Protein AF-A0A2V8XSX2-F1 (afdb_monomer_lite)

Foldseek 3Di:
DDDAWDLKWWFDDDPDPDDDDPDPPLGQTEDEPLNLVNQLVLLQDCVNAPVVRRDDSVRSVVVVVVVCVPPSYYYDYQDPPLVVQLCVLPVDPDDDVVRNSLSSQQSRCVRVVTAMETCDPVSVVRHPRYHHDDD

pLDDT: mean 77.35, std 18.78, range [30.8, 95.38]

Secondary structure (DSSP, 8-state):
-------EEEE---------------PPEEE-HHHHHHHHHHHT-TTTS-TTTPPPHHHHHHHHHHHHTSTTEEE-PPPTTHHHHHHHHT--SS--TTHHHHHHHHHHHHHHT-EEEES-GGGGGT-SSEEEPP-

Sequence (135 aa):
MFGWRSLTSATYTTPQLGRGSSTLKIAPARVSADTQIGLLRLLTTDAVMREDEVLSQVGAWRVYDRWLEDDRVFFLEEPPNLEPRFRTFSHQQRAAPKDWSDSYLCAFAETVGLQLVTFDRALSTKSRDLLILAP

Structure (mmCIF, N/CA/C/O backbone):
data_AF-A0A2V8XSX2-F1
#
_entry.id   AF-A0A2V8XSX2-F1
#
loop_
_atom_site.group_PDB
_atom_site.id
_atom_site.type_symbol
_atom_site.label_atom_id
_atom_site.label_alt_id
_atom_site.label_comp_id
_atom_site.label_asym_id
_atom_site.label_entity_id
_atom_site.label_seq_id
_atom_site.pdbx_PDB_ins_code
_atom_site.Cartn_x
_atom_site.Cartn_y
_atom_site.Cartn_z
_atom_site.occupancy
_atom_site.B_iso_or_equiv
_atom_site.auth_seq_id
_atom_site.auth_comp_id
_atom_site.auth_asym_id
_atom_site.auth_atom_id
_atom_site.pdbx_PDB_model_num
ATOM 1 N N . MET A 1 1 ? 20.240 -3.237 2.997 1.00 30.80 1 MET A N 1
ATOM 2 C CA . MET A 1 1 ? 19.394 -4.446 2.874 1.00 30.80 1 MET A CA 1
ATOM 3 C C . MET A 1 1 ? 17.942 -4.011 2.989 1.00 30.80 1 MET A C 1
ATOM 5 O O . MET A 1 1 ? 17.437 -3.755 4.077 1.00 30.80 1 MET A O 1
ATOM 9 N N . PHE A 1 2 ? 17.365 -3.745 1.827 1.00 34.28 2 PHE A N 1
ATOM 10 C CA . PHE A 1 2 ? 16.110 -3.042 1.605 1.00 34.28 2 PHE A CA 1
ATOM 11 C C . PHE A 1 2 ? 14.930 -3.979 1.920 1.00 34.28 2 PHE A C 1
ATOM 13 O O . PHE A 1 2 ? 14.922 -5.114 1.469 1.00 34.28 2 PHE A O 1
ATOM 20 N N . GLY A 1 3 ? 13.972 -3.545 2.748 1.00 37.44 3 GLY A N 1
ATOM 21 C CA . GLY A 1 3 ? 12.809 -4.361 3.124 1.00 37.44 3 GLY A CA 1
ATOM 22 C C . GLY A 1 3 ? 11.921 -4.611 1.908 1.00 37.44 3 GLY A C 1
ATOM 23 O O . GLY A 1 3 ? 11.461 -3.653 1.291 1.00 37.44 3 GLY A O 1
ATOM 24 N N . TRP A 1 4 ? 11.753 -5.870 1.526 1.00 45.16 4 TRP A N 1
ATOM 25 C CA . TRP A 1 4 ? 10.961 -6.339 0.388 1.00 45.16 4 TRP A CA 1
ATOM 26 C C . TRP A 1 4 ? 9.830 -7.185 0.965 1.00 45.16 4 TRP A C 1
ATOM 28 O O . TRP A 1 4 ? 10.174 -8.165 1.625 1.00 45.16 4 TRP A O 1
ATOM 38 N N . ARG A 1 5 ? 8.544 -6.812 0.793 1.00 43.78 5 ARG A N 1
ATOM 39 C CA . ARG A 1 5 ? 7.406 -7.731 1.054 1.00 43.78 5 ARG A CA 1
ATOM 40 C C . ARG A 1 5 ? 5.969 -7.279 0.754 1.00 43.78 5 ARG A C 1
ATOM 42 O O . ARG A 1 5 ? 5.117 -8.155 0.700 1.00 43.78 5 ARG A O 1
ATOM 49 N N . SER A 1 6 ? 5.663 -6.010 0.505 1.00 41.62 6 SER A N 1
ATOM 50 C CA . SER A 1 6 ? 4.249 -5.587 0.529 1.00 41.62 6 SER A CA 1
ATOM 51 C C . SER A 1 6 ? 3.698 -5.236 -0.856 1.00 41.62 6 SER A C 1
ATOM 53 O O . SER A 1 6 ? 3.672 -4.074 -1.245 1.00 41.62 6 SER A O 1
ATOM 55 N N . LEU A 1 7 ? 3.230 -6.246 -1.603 1.00 43.94 7 LEU A N 1
ATOM 56 C CA . LEU A 1 7 ? 2.094 -6.044 -2.511 1.00 43.94 7 LEU A CA 1
ATOM 57 C C . LEU A 1 7 ? 0.843 -6.278 -1.687 1.00 43.94 7 LEU A C 1
ATOM 59 O O . LEU A 1 7 ? 0.472 -7.416 -1.396 1.00 43.94 7 LEU A O 1
ATOM 63 N N . THR A 1 8 ? 0.254 -5.175 -1.256 1.00 47.56 8 THR A N 1
ATOM 64 C CA . THR A 1 8 ? -0.896 -5.188 -0.373 1.00 47.56 8 THR A CA 1
ATOM 65 C C . THR A 1 8 ? -2.053 -4.515 -1.091 1.00 47.56 8 THR A C 1
ATOM 67 O O . THR A 1 8 ? -1.968 -3.346 -1.458 1.00 47.56 8 THR A O 1
ATOM 70 N N . SER A 1 9 ? -3.119 -5.268 -1.331 1.00 50.12 9 SER A N 1
ATOM 71 C CA . SER A 1 9 ? -4.352 -4.792 -1.956 1.00 50.12 9 SER A CA 1
ATOM 72 C C . SER A 1 9 ? -5.473 -4.861 -0.930 1.00 50.12 9 SER A C 1
ATOM 74 O O . SER A 1 9 ? -5.507 -5.798 -0.144 1.00 50.12 9 SER A O 1
ATOM 76 N N . ALA A 1 10 ? -6.381 -3.890 -0.893 1.00 47.56 10 ALA A N 1
ATOM 77 C CA . ALA A 1 10 ? -7.521 -3.944 0.017 1.00 47.56 10 ALA A CA 1
ATOM 78 C C . ALA A 1 10 ? -8.788 -4.390 -0.736 1.00 47.56 10 ALA A C 1
ATOM 80 O O . ALA A 1 10 ? -9.094 -3.843 -1.796 1.00 47.56 10 ALA A O 1
ATOM 81 N N . THR A 1 11 ? -9.522 -5.380 -0.221 1.00 48.84 11 THR A N 1
ATOM 82 C CA . THR A 1 11 ? -10.753 -5.907 -0.845 1.00 48.84 11 THR A CA 1
ATOM 83 C C . THR A 1 11 ? -11.976 -5.691 0.043 1.00 48.84 11 THR A C 1
ATOM 85 O O . THR A 1 11 ? -11.892 -5.766 1.267 1.00 48.84 11 THR A O 1
ATOM 88 N N . TYR A 1 12 ? -13.138 -5.452 -0.571 1.00 38.81 12 TYR A N 1
ATOM 89 C CA . TYR A 1 12 ? -14.425 -5.383 0.127 1.00 38.81 12 TYR A CA 1
ATOM 90 C C . TYR A 1 12 ? -15.032 -6.784 0.294 1.00 38.81 12 TYR A C 1
ATOM 92 O O . TYR A 1 12 ? -15.343 -7.443 -0.700 1.00 38.81 12 TYR A O 1
ATOM 100 N N . THR A 1 13 ? -15.271 -7.220 1.531 1.00 41.91 13 THR A N 1
ATOM 101 C CA . THR A 1 13 ? -16.056 -8.431 1.807 1.00 41.91 13 THR A CA 1
ATOM 102 C C . THR A 1 13 ? -17.501 -8.023 2.076 1.00 41.91 13 THR A C 1
ATOM 104 O O . THR A 1 13 ? -17.812 -7.435 3.107 1.00 41.91 13 THR A O 1
ATOM 107 N N . THR A 1 14 ? -18.414 -8.322 1.148 1.00 38.09 14 THR A N 1
ATOM 108 C CA . THR A 1 14 ? -19.856 -8.165 1.399 1.00 38.09 14 THR A CA 1
ATOM 109 C C . THR A 1 14 ? -20.269 -9.078 2.563 1.00 38.09 14 THR A C 1
ATOM 111 O O . THR A 1 14 ? -19.903 -10.257 2.531 1.00 38.09 14 THR A O 1
ATOM 114 N N . PRO A 1 15 ? -21.054 -8.616 3.556 1.00 36.12 15 PRO A N 1
ATOM 115 C CA . PRO A 1 15 ? -21.584 -9.499 4.591 1.00 36.12 15 PRO A CA 1
ATOM 116 C C . PRO A 1 15 ? -22.527 -10.520 3.936 1.00 36.12 15 PRO A C 1
ATOM 118 O O . PRO A 1 15 ? -23.620 -10.175 3.489 1.00 36.12 15 PRO A O 1
ATOM 121 N N . GLN A 1 16 ? -22.096 -11.777 3.817 1.00 42.38 16 GLN A N 1
ATOM 122 C CA . GLN A 1 16 ? -22.912 -12.849 3.245 1.00 42.38 16 GLN A CA 1
ATOM 123 C C . GLN A 1 16 ? -23.943 -13.318 4.279 1.00 42.38 16 GLN A C 1
ATOM 125 O O . GLN A 1 16 ? -23.659 -14.166 5.125 1.00 42.38 16 GLN A O 1
ATOM 130 N N . LEU A 1 17 ? -25.167 -12.799 4.184 1.00 39.12 17 LEU A N 1
ATOM 131 C CA . LEU A 1 17 ? -26.345 -13.487 4.699 1.00 39.12 17 LEU A CA 1
ATOM 132 C C . LEU A 1 17 ? -26.748 -14.547 3.659 1.00 39.12 17 LEU A C 1
ATOM 134 O O . LEU A 1 17 ? -27.474 -14.248 2.717 1.00 39.12 17 LEU A O 1
ATOM 138 N N . GLY A 1 18 ? -26.247 -15.777 3.783 1.00 33.88 18 GLY A N 1
ATOM 139 C CA . GLY A 1 18 ? -26.685 -16.867 2.903 1.00 33.88 18 GLY A CA 1
ATOM 140 C C . GLY A 1 18 ? -25.669 -17.986 2.728 1.00 33.88 18 GLY A C 1
ATOM 141 O O . GLY A 1 18 ? -24.655 -17.843 2.057 1.00 33.88 18 GLY A O 1
ATOM 142 N N . ARG A 1 19 ? -25.969 -19.131 3.334 1.00 45.84 19 ARG A N 1
ATOM 143 C CA . ARG A 1 19 ? -25.214 -20.381 3.243 1.00 45.84 19 ARG A CA 1
ATOM 144 C C . ARG A 1 19 ? -25.386 -20.983 1.835 1.00 45.84 19 ARG A C 1
ATOM 146 O O . ARG A 1 19 ? -26.480 -21.435 1.519 1.00 45.84 19 ARG A O 1
ATOM 153 N N . GLY A 1 20 ? -24.324 -21.039 1.026 1.00 39.25 20 GLY A N 1
ATOM 154 C CA . GLY A 1 20 ? -24.274 -21.873 -0.187 1.00 39.25 20 GLY A CA 1
ATOM 155 C C . GLY A 1 20 ? -23.465 -21.292 -1.355 1.00 39.25 20 GLY A C 1
ATOM 156 O O . GLY A 1 20 ? -23.735 -20.190 -1.810 1.00 39.25 20 GLY A O 1
ATOM 157 N N . SER A 1 21 ? -22.543 -22.102 -1.886 1.00 36.19 21 SER A N 1
ATOM 158 C CA . SER A 1 21 ? -21.736 -21.898 -3.105 1.00 36.19 21 SER A CA 1
ATOM 159 C C . SER A 1 21 ? -20.469 -21.038 -2.965 1.00 36.19 21 SER A C 1
ATOM 161 O O . SER A 1 21 ? -20.469 -19.818 -3.111 1.00 36.19 21 SER A O 1
ATOM 163 N N . SER A 1 22 ? -19.344 -21.718 -2.736 1.00 37.66 22 SER A N 1
ATOM 164 C CA . SER A 1 22 ? -17.979 -21.187 -2.756 1.00 37.66 22 SER A CA 1
ATOM 165 C C . SER A 1 22 ? -17.509 -20.907 -4.190 1.00 37.66 22 SER A C 1
ATOM 167 O O . SER A 1 22 ? -16.670 -21.615 -4.740 1.00 37.66 22 SER A O 1
ATOM 169 N N . THR A 1 23 ? -18.055 -19.861 -4.804 1.00 37.38 23 THR A N 1
ATOM 170 C CA . THR A 1 23 ? -17.3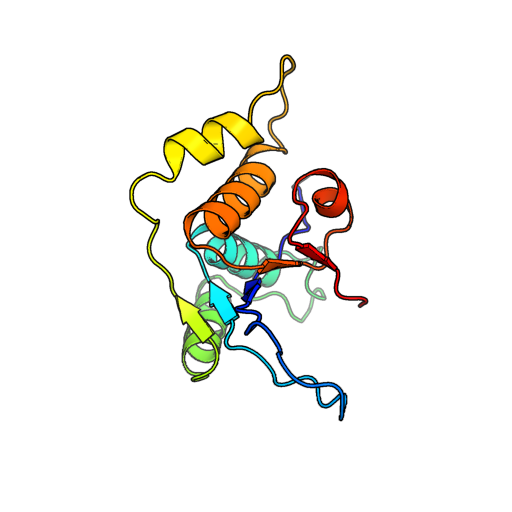88 -19.150 -5.898 1.00 37.38 23 THR A CA 1
ATOM 171 C C . THR A 1 23 ? -16.757 -17.919 -5.267 1.00 37.38 23 THR A C 1
ATOM 173 O O . THR A 1 23 ? -17.480 -17.032 -4.813 1.00 37.38 23 THR A O 1
ATOM 176 N N . LEU A 1 24 ? -15.424 -17.872 -5.185 1.00 39.53 24 LEU A N 1
ATOM 177 C CA . LEU A 1 24 ? -14.698 -16.677 -4.760 1.00 39.53 24 LEU A CA 1
ATOM 178 C C . LEU A 1 24 ? -15.010 -15.568 -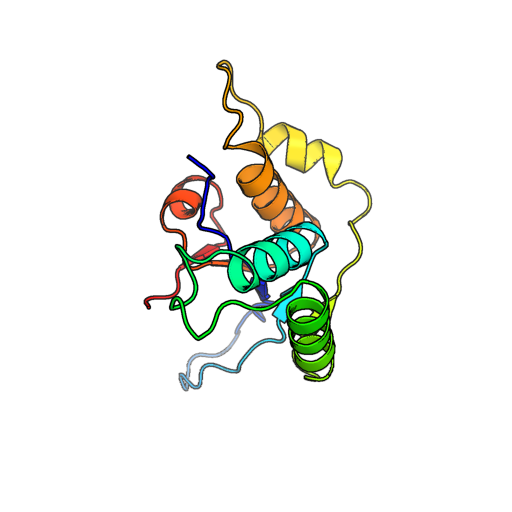5.776 1.00 39.53 24 LEU A C 1
ATOM 180 O O . LEU A 1 24 ? -14.389 -15.485 -6.833 1.00 39.53 24 LEU A O 1
ATOM 184 N N . LYS A 1 25 ? -16.040 -14.761 -5.507 1.00 44.59 25 LYS A N 1
ATOM 185 C CA . LYS A 1 25 ? -16.302 -13.545 -6.273 1.00 44.59 25 LYS A CA 1
ATOM 186 C C . LYS A 1 25 ? -15.090 -12.651 -6.051 1.00 44.59 25 LYS A C 1
ATOM 188 O O . LYS A 1 25 ? -14.835 -12.259 -4.916 1.00 44.59 25 LYS A O 1
ATOM 193 N N . ILE A 1 26 ? -14.327 -12.391 -7.111 1.00 54.78 26 ILE A N 1
ATOM 194 C CA . ILE A 1 26 ? -13.180 -11.484 -7.056 1.00 54.78 26 ILE A CA 1
ATOM 195 C C . ILE A 1 26 ? -13.741 -10.105 -6.708 1.00 54.78 26 ILE A C 1
ATOM 197 O O . ILE A 1 26 ? -14.358 -9.449 -7.547 1.00 54.78 26 ILE A O 1
ATOM 201 N N . ALA A 1 27 ? -13.612 -9.716 -5.443 1.00 60.00 27 ALA A N 1
ATOM 202 C CA . ALA A 1 27 ? -13.965 -8.383 -4.997 1.00 60.00 27 ALA A CA 1
ATOM 203 C C . ALA A 1 27 ? -13.012 -7.379 -5.659 1.00 60.00 27 ALA A C 1
ATOM 205 O O . ALA A 1 27 ? -11.838 -7.701 -5.864 1.00 60.00 27 ALA A O 1
ATOM 206 N N . PRO A 1 28 ? -13.488 -6.176 -6.005 1.00 70.38 28 PRO A N 1
ATOM 207 C CA . PRO A 1 28 ? -12.627 -5.194 -6.626 1.00 70.38 28 PRO A CA 1
ATOM 208 C C . PRO A 1 28 ? -11.546 -4.752 -5.626 1.00 70.38 28 PRO A C 1
ATOM 210 O O . PRO A 1 28 ? -11.826 -4.460 -4.460 1.00 70.38 28 PRO A O 1
ATOM 213 N N . ALA A 1 29 ? -10.310 -4.731 -6.104 1.00 75.00 29 ALA A N 1
ATOM 214 C CA . ALA A 1 29 ? -9.114 -4.323 -5.396 1.00 75.00 29 ALA A CA 1
ATOM 215 C C . ALA A 1 29 ? -9.058 -2.800 -5.251 1.00 75.00 29 ALA A C 1
ATOM 217 O O . ALA A 1 29 ? -9.446 -2.048 -6.149 1.00 75.00 29 ALA A O 1
ATOM 218 N N . ARG A 1 30 ? -8.551 -2.342 -4.109 1.00 79.38 30 ARG A N 1
ATOM 219 C CA . ARG A 1 30 ? -8.235 -0.940 -3.847 1.00 79.38 30 ARG A CA 1
ATOM 220 C C . ARG A 1 30 ? -6.741 -0.762 -3.623 1.00 79.38 30 ARG A C 1
ATOM 222 O O . ARG A 1 30 ? -6.116 -1.575 -2.938 1.00 79.38 30 ARG A O 1
ATOM 229 N N . VAL A 1 31 ? -6.194 0.291 -4.220 1.00 78.50 31 VAL A N 1
ATOM 230 C CA . VAL A 1 31 ? -4.760 0.602 -4.253 1.00 78.50 31 VAL A CA 1
ATOM 231 C C . VAL A 1 31 ? -4.537 1.966 -3.614 1.00 78.50 31 VAL A C 1
ATOM 233 O O . VAL A 1 31 ? -5.240 2.910 -3.953 1.00 78.50 31 VAL A O 1
ATOM 236 N N . SER A 1 32 ? -3.573 2.071 -2.701 1.00 83.94 32 SER A N 1
ATOM 237 C CA . SER A 1 32 ? -3.135 3.341 -2.112 1.00 83.94 32 SER A CA 1
ATOM 238 C C . SER A 1 32 ? -1.797 3.789 -2.711 1.00 83.94 32 SER A C 1
ATOM 240 O O . SER A 1 32 ? -1.115 3.018 -3.394 1.00 83.94 32 SER A O 1
ATOM 242 N N . ALA A 1 33 ? -1.381 5.021 -2.409 1.00 85.25 33 ALA A N 1
ATOM 243 C CA . ALA A 1 33 ? -0.067 5.530 -2.805 1.00 85.25 33 ALA A CA 1
ATOM 244 C C . ALA A 1 33 ? 1.095 4.653 -2.285 1.00 85.25 33 ALA A C 1
ATOM 246 O O . ALA A 1 33 ? 2.076 4.450 -2.999 1.00 85.25 33 ALA A O 1
ATOM 247 N N . ASP A 1 34 ? 0.979 4.077 -1.082 1.00 84.50 34 ASP A N 1
ATOM 248 C CA . ASP A 1 34 ? 1.999 3.169 -0.531 1.00 84.50 34 ASP A CA 1
ATOM 249 C C . ASP A 1 34 ? 2.084 1.863 -1.343 1.00 84.50 34 ASP A C 1
ATOM 251 O O . ASP A 1 34 ? 3.176 1.456 -1.742 1.00 84.50 34 ASP A O 1
ATOM 255 N N . THR A 1 35 ? 0.942 1.269 -1.716 1.00 82.56 35 THR A N 1
ATOM 256 C CA . THR A 1 35 ? 0.902 0.090 -2.601 1.00 82.56 35 THR A CA 1
ATOM 257 C C . THR A 1 35 ? 1.497 0.389 -3.978 1.00 82.56 35 THR A C 1
ATOM 259 O O . THR A 1 35 ? 2.237 -0.434 -4.516 1.00 82.56 35 THR A O 1
ATOM 262 N N . GLN A 1 36 ? 1.205 1.561 -4.550 1.00 88.25 36 GLN A N 1
ATOM 263 C CA . GLN A 1 36 ? 1.775 2.004 -5.824 1.00 88.25 36 GLN A CA 1
ATOM 264 C C . GLN A 1 36 ? 3.304 2.099 -5.745 1.00 88.25 36 GLN A C 1
ATOM 266 O O . GLN A 1 36 ? 4.004 1.517 -6.574 1.00 88.25 36 GLN A O 1
ATOM 271 N N . ILE A 1 37 ? 3.833 2.783 -4.727 1.00 87.94 37 ILE A N 1
ATOM 272 C CA . ILE A 1 37 ? 5.281 2.897 -4.502 1.00 87.94 37 ILE A CA 1
ATOM 273 C C . ILE A 1 37 ? 5.899 1.508 -4.284 1.00 87.94 37 ILE A C 1
ATOM 275 O O . ILE A 1 37 ? 6.964 1.210 -4.832 1.00 87.94 37 ILE A O 1
ATOM 279 N N . GLY A 1 38 ? 5.217 0.642 -3.530 1.00 85.25 38 GLY A N 1
ATOM 280 C CA . GLY A 1 38 ? 5.600 -0.749 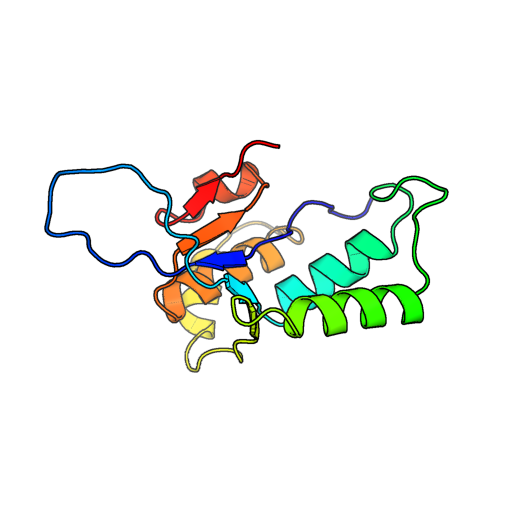-3.314 1.00 85.25 38 GLY A CA 1
ATOM 281 C C . GLY A 1 38 ? 5.735 -1.526 -4.622 1.00 85.25 38 GLY A C 1
ATOM 282 O O . GLY A 1 38 ? 6.795 -2.098 -4.877 1.00 85.25 38 GLY A O 1
ATOM 283 N N . LEU A 1 39 ? 4.711 -1.498 -5.482 1.00 86.62 39 LEU A N 1
ATOM 284 C CA . LEU A 1 39 ? 4.728 -2.165 -6.786 1.00 86.62 39 LEU A CA 1
ATOM 285 C C . LEU A 1 39 ? 5.862 -1.646 -7.671 1.00 86.62 39 LEU A C 1
ATOM 287 O O . LEU A 1 39 ? 6.636 -2.447 -8.194 1.00 86.62 39 LEU A O 1
ATOM 291 N N . LEU A 1 40 ? 5.982 -0.323 -7.820 1.00 90.31 40 LEU A N 1
ATOM 292 C CA . LEU A 1 40 ? 7.021 0.282 -8.654 1.00 90.31 40 LEU A CA 1
ATOM 293 C C . LEU A 1 40 ? 8.408 -0.165 -8.193 1.00 90.31 40 LEU A C 1
ATOM 295 O O . LEU A 1 40 ? 9.229 -0.572 -9.008 1.00 90.31 40 LEU A O 1
ATOM 299 N N . ARG A 1 41 ? 8.644 -0.185 -6.879 1.00 88.44 41 ARG A N 1
ATOM 300 C CA . ARG A 1 41 ? 9.912 -0.643 -6.316 1.00 88.44 41 ARG A CA 1
ATOM 301 C C . ARG A 1 41 ? 10.179 -2.122 -6.579 1.00 88.44 41 ARG A C 1
ATOM 303 O O . ARG A 1 41 ? 11.331 -2.477 -6.809 1.00 88.44 41 ARG A O 1
ATOM 310 N N . LEU A 1 42 ? 9.163 -2.983 -6.540 1.00 86.94 42 LEU A N 1
ATOM 311 C CA . LEU A 1 42 ? 9.329 -4.406 -6.852 1.00 86.94 42 LEU A CA 1
ATOM 312 C C . LEU A 1 42 ? 9.690 -4.609 -8.327 1.00 86.94 42 LEU A C 1
ATOM 314 O O . LEU A 1 42 ? 10.636 -5.334 -8.611 1.00 86.94 42 LEU A O 1
ATOM 318 N N . LEU A 1 43 ? 8.995 -3.925 -9.241 1.00 88.69 43 LEU A N 1
ATOM 319 C CA . LEU A 1 43 ? 9.228 -4.005 -10.691 1.00 88.69 43 LEU A CA 1
ATOM 320 C C . LEU A 1 43 ? 10.617 -3.513 -11.115 1.00 88.69 43 LEU A C 1
ATOM 322 O O . LEU A 1 43 ? 11.114 -3.922 -12.159 1.00 88.69 43 LEU A O 1
ATOM 326 N N . THR A 1 44 ? 11.253 -2.663 -10.308 1.00 89.81 44 THR A N 1
ATOM 327 C CA . THR A 1 44 ? 12.585 -2.111 -10.584 1.00 89.81 44 THR A CA 1
ATOM 328 C C . THR A 1 44 ? 13.681 -2.675 -9.669 1.00 89.81 44 THR A C 1
ATOM 330 O O . THR A 1 44 ? 14.703 -2.016 -9.485 1.00 89.81 44 THR A O 1
ATOM 333 N N . THR A 1 45 ? 13.464 -3.821 -9.010 1.00 87.19 45 THR A N 1
ATOM 334 C CA . THR A 1 45 ? 14.466 -4.446 -8.125 1.00 87.19 45 THR A CA 1
ATOM 335 C C . THR A 1 45 ? 14.845 -5.842 -8.619 1.00 87.19 45 THR A C 1
ATOM 337 O O . THR A 1 45 ? 14.047 -6.771 -8.518 1.00 87.19 45 THR A O 1
ATOM 340 N N . ASP A 1 46 ? 16.103 -6.013 -9.027 1.00 82.88 46 ASP A N 1
ATOM 341 C CA . ASP A 1 46 ? 16.702 -7.263 -9.539 1.00 82.88 46 ASP A CA 1
ATOM 342 C C . ASP A 1 46 ? 16.641 -8.439 -8.568 1.00 82.88 46 ASP A C 1
ATOM 344 O O . ASP A 1 46 ? 16.659 -9.594 -8.963 1.00 82.88 46 ASP A O 1
ATOM 348 N N . ALA A 1 47 ? 16.587 -8.174 -7.266 1.00 77.00 47 ALA A N 1
ATOM 349 C CA . ALA A 1 47 ? 16.459 -9.237 -6.274 1.00 77.00 47 ALA A CA 1
ATOM 350 C C . ALA A 1 47 ? 15.027 -9.791 -6.155 1.00 77.00 47 ALA A C 1
ATOM 352 O O . ALA A 1 47 ? 14.798 -10.748 -5.415 1.00 77.00 47 ALA A O 1
ATOM 353 N N . VAL A 1 48 ? 14.060 -9.145 -6.810 1.00 74.56 48 VAL A N 1
ATOM 354 C CA . VAL A 1 48 ? 12.636 -9.491 -6.768 1.00 74.56 48 VAL A CA 1
ATOM 355 C C . VAL A 1 48 ? 12.171 -9.967 -8.136 1.00 74.56 48 VAL A C 1
ATOM 357 O O . VAL A 1 48 ? 11.543 -11.019 -8.229 1.00 74.56 48 VAL A O 1
ATOM 360 N N . MET A 1 49 ? 12.466 -9.195 -9.178 1.00 75.88 49 MET A N 1
ATOM 361 C CA . MET A 1 49 ? 12.269 -9.624 -10.560 1.00 75.88 49 MET A CA 1
ATOM 362 C C . MET A 1 49 ? 13.396 -10.579 -10.949 1.00 75.88 49 MET A C 1
ATOM 364 O O . MET A 1 49 ? 14.470 -10.548 -10.357 1.00 75.88 49 MET A O 1
ATOM 368 N N . ARG A 1 50 ? 13.184 -11.442 -11.940 1.00 77.12 50 ARG A N 1
ATOM 369 C CA . ARG A 1 50 ? 14.316 -12.146 -12.559 1.00 77.12 50 ARG A CA 1
ATOM 370 C C . ARG A 1 50 ? 15.19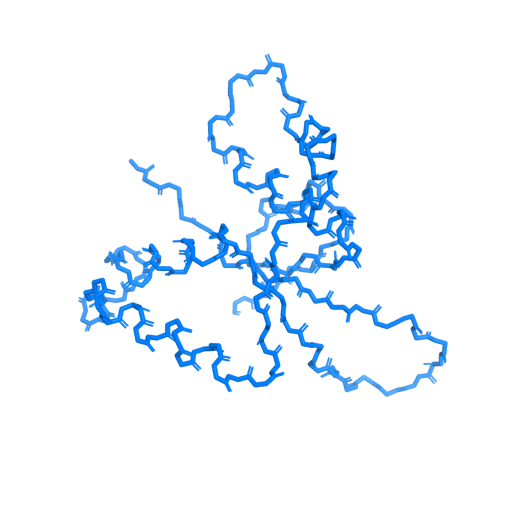7 -11.111 -13.260 1.00 77.12 50 ARG A C 1
ATOM 372 O O . ARG A 1 50 ? 14.682 -10.084 -13.690 1.00 77.12 50 ARG A O 1
ATOM 379 N N . GLU A 1 51 ? 16.506 -11.346 -13.340 1.00 73.69 51 GLU A N 1
ATOM 380 C CA . GLU A 1 51 ? 17.482 -10.363 -13.854 1.00 73.69 51 GLU A CA 1
ATOM 381 C C . GLU A 1 51 ? 17.105 -9.828 -15.252 1.00 73.69 51 GLU A C 1
ATOM 383 O O . GLU A 1 51 ? 17.298 -8.653 -15.550 1.00 73.69 51 GLU A O 1
ATOM 388 N N . ASP A 1 52 ? 16.480 -10.666 -16.078 1.00 77.94 52 ASP A N 1
ATOM 389 C CA . ASP A 1 52 ? 15.977 -10.359 -17.419 1.00 77.94 52 ASP A CA 1
ATOM 390 C C . ASP A 1 52 ? 14.567 -9.733 -17.460 1.00 77.94 52 ASP A C 1
ATOM 392 O O . ASP A 1 52 ? 14.128 -9.258 -18.508 1.00 77.94 52 ASP A O 1
ATOM 396 N N . GLU A 1 53 ? 13.863 -9.694 -16.330 1.00 84.06 53 GLU A N 1
ATOM 397 C CA . GLU A 1 53 ? 12.499 -9.170 -16.181 1.00 84.06 53 GLU A CA 1
ATOM 398 C C . GLU A 1 53 ? 12.451 -7.826 -15.429 1.00 84.06 53 GLU A C 1
ATOM 400 O O . GLU A 1 53 ? 11.381 -7.224 -15.299 1.00 84.06 53 GLU A O 1
ATOM 405 N N . VAL A 1 54 ? 13.595 -7.325 -14.945 1.00 89.56 54 VAL A N 1
ATOM 406 C CA . VAL A 1 54 ? 13.686 -6.021 -14.272 1.00 89.56 54 VAL A CA 1
ATOM 407 C C . VAL A 1 54 ? 13.285 -4.907 -15.227 1.00 89.56 54 VAL A C 1
ATOM 409 O O . VAL A 1 54 ? 13.820 -4.760 -16.328 1.00 89.56 54 VAL A O 1
ATOM 412 N N . LEU A 1 55 ? 12.367 -4.057 -14.779 1.00 92.12 55 LEU A N 1
ATOM 413 C CA . LEU A 1 55 ? 11.894 -2.935 -15.570 1.00 92.12 55 LEU A CA 1
ATOM 414 C C . LEU A 1 55 ? 12.670 -1.657 -15.254 1.00 92.12 55 LEU A C 1
ATOM 416 O O . LEU A 1 55 ? 13.061 -1.379 -14.120 1.00 92.12 55 LEU A O 1
ATOM 420 N N . SER A 1 56 ? 12.811 -0.806 -16.269 1.00 93.94 56 SER A N 1
ATOM 421 C CA . SER A 1 56 ? 13.114 0.608 -16.044 1.00 93.94 56 SER A CA 1
ATOM 422 C C . SER A 1 56 ? 11.938 1.297 -15.340 1.00 93.94 56 SER A C 1
ATOM 424 O O . SER A 1 56 ? 10.805 0.821 -15.403 1.00 93.94 56 SER A O 1
ATOM 426 N N . GLN A 1 57 ? 12.162 2.471 -14.739 1.00 93.00 57 GLN A N 1
ATOM 427 C CA . GLN A 1 57 ? 11.074 3.244 -14.116 1.00 93.00 57 GLN A CA 1
ATOM 428 C C . GLN A 1 57 ? 9.928 3.537 -15.102 1.00 93.00 57 GLN A C 1
ATOM 430 O O . GLN A 1 57 ? 8.761 3.426 -14.743 1.00 93.00 57 GLN A O 1
ATOM 435 N N . VAL A 1 58 ? 10.248 3.839 -16.367 1.00 95.38 58 VAL A N 1
ATOM 436 C CA . VAL A 1 58 ? 9.244 4.039 -17.428 1.00 95.38 58 VAL A CA 1
ATOM 437 C C . VAL A 1 58 ? 8.469 2.748 -17.710 1.00 95.38 58 VAL A C 1
ATOM 439 O O . VAL A 1 58 ? 7.258 2.787 -17.909 1.00 95.38 58 VAL A O 1
ATOM 442 N N . GLY A 1 59 ? 9.149 1.597 -17.720 1.00 94.75 59 GLY A N 1
ATOM 443 C CA . GLY A 1 59 ? 8.501 0.292 -17.862 1.00 94.75 59 GLY A CA 1
ATOM 444 C C . GLY A 1 59 ? 7.564 -0.023 -16.695 1.00 94.75 59 GLY A C 1
ATOM 445 O O . GLY A 1 59 ? 6.438 -0.457 -16.923 1.00 94.75 59 GLY A O 1
ATOM 446 N N . ALA A 1 60 ? 7.991 0.263 -15.464 1.00 92.69 60 ALA A N 1
ATOM 447 C CA . ALA A 1 60 ? 7.193 0.050 -14.262 1.00 92.69 60 ALA A CA 1
ATOM 448 C C . ALA A 1 60 ? 5.916 0.909 -14.251 1.00 92.69 60 ALA A C 1
ATOM 450 O O . ALA A 1 60 ? 4.843 0.388 -13.952 1.00 92.69 60 ALA A O 1
ATOM 451 N N . TRP A 1 61 ? 6.001 2.180 -14.663 1.00 95.19 61 TRP A N 1
ATOM 452 C CA . TRP A 1 61 ? 4.820 3.037 -14.832 1.00 95.19 61 TRP A CA 1
ATOM 453 C C . TRP A 1 61 ? 3.836 2.479 -15.857 1.00 95.19 61 TRP A C 1
ATOM 455 O O . TRP A 1 61 ? 2.657 2.368 -15.555 1.00 95.19 61 TRP A O 1
ATOM 465 N N . ARG A 1 62 ? 4.313 2.011 -17.018 1.00 95.38 62 ARG A N 1
ATOM 466 C CA . ARG A 1 62 ? 3.435 1.388 -18.028 1.00 95.38 62 ARG A CA 1
ATOM 467 C C . ARG A 1 62 ? 2.700 0.156 -17.499 1.00 95.38 62 ARG A C 1
ATOM 469 O O . ARG A 1 62 ? 1.565 -0.091 -17.894 1.00 95.38 62 ARG A O 1
ATOM 476 N N . VAL A 1 63 ? 3.349 -0.640 -16.648 1.00 92.50 63 VAL A N 1
ATOM 477 C CA . VAL A 1 63 ? 2.708 -1.793 -15.996 1.00 92.50 63 VAL A CA 1
ATOM 478 C C . VAL A 1 63 ? 1.668 -1.334 -14.977 1.00 92.50 63 VAL A C 1
ATOM 480 O O . VAL A 1 63 ? 0.576 -1.894 -14.953 1.00 92.50 63 VAL A O 1
ATOM 483 N N . TYR A 1 64 ? 1.980 -0.317 -14.171 1.00 90.69 64 TYR A N 1
ATOM 484 C CA . TYR A 1 64 ? 1.033 0.261 -13.218 1.00 90.69 64 TYR A CA 1
ATOM 485 C C . TYR A 1 64 ? -0.198 0.856 -13.914 1.00 90.69 64 TYR A C 1
ATOM 487 O O . TYR A 1 64 ? -1.319 0.537 -13.530 1.00 90.69 64 TYR A O 1
ATOM 495 N N . ASP A 1 65 ? -0.002 1.640 -14.975 1.00 92.31 65 ASP A N 1
ATOM 496 C CA . ASP A 1 65 ? -1.091 2.251 -15.743 1.00 92.31 65 ASP A CA 1
ATOM 497 C C . ASP A 1 65 ? -2.002 1.171 -16.340 1.00 92.31 65 ASP A C 1
ATOM 499 O O . ASP A 1 65 ? -3.214 1.212 -16.151 1.00 92.31 65 ASP A O 1
ATOM 503 N N . ARG A 1 66 ? -1.419 0.128 -16.951 1.00 90.50 66 ARG A N 1
ATOM 504 C CA . ARG A 1 66 ? -2.177 -1.030 -17.454 1.00 90.50 66 ARG A CA 1
ATOM 505 C C . ARG A 1 66 ? -2.923 -1.775 -16.349 1.00 90.50 66 ARG A C 1
ATOM 507 O O . ARG A 1 66 ? -3.994 -2.318 -16.585 1.00 90.50 66 ARG A O 1
ATOM 514 N N . TRP A 1 67 ? -2.354 -1.856 -15.150 1.00 87.12 67 TRP A N 1
ATOM 515 C CA . TRP A 1 67 ? -3.028 -2.491 -14.021 1.00 87.12 67 TRP A CA 1
ATOM 516 C C . TRP A 1 67 ? -4.251 -1.688 -13.560 1.00 87.12 67 TRP A C 1
ATOM 518 O O . TRP A 1 67 ? -5.254 -2.290 -13.185 1.00 87.12 67 TRP A O 1
ATOM 528 N N . LEU A 1 68 ? -4.197 -0.355 -13.644 1.00 87.00 68 LEU A N 1
ATOM 529 C CA . LEU A 1 68 ? -5.338 0.525 -13.374 1.00 87.00 68 LEU A CA 1
ATOM 530 C C . LEU A 1 68 ? -6.403 0.528 -14.484 1.00 87.00 68 LEU A C 1
ATOM 532 O O . LEU A 1 68 ? -7.523 0.952 -14.223 1.00 87.00 68 LEU A O 1
ATOM 536 N N . GLU A 1 69 ? -6.090 0.058 -15.697 1.00 88.62 69 GLU A N 1
ATOM 537 C CA . GLU A 1 69 ? -7.086 -0.146 -16.766 1.00 88.62 69 GLU A CA 1
ATOM 538 C C . GLU A 1 69 ? -8.044 -1.319 -16.471 1.00 88.62 69 GLU A C 1
ATOM 540 O O . GLU A 1 69 ? -9.081 -1.444 -17.120 1.00 88.62 69 GLU A O 1
ATOM 545 N N . ASP A 1 70 ? -7.721 -2.196 -15.514 1.00 86.88 70 ASP A N 1
ATOM 546 C CA . ASP A 1 70 ? -8.620 -3.265 -15.077 1.00 86.88 70 ASP A CA 1
ATOM 547 C C . ASP A 1 70 ? -9.737 -2.684 -14.196 1.00 86.88 70 ASP A C 1
ATOM 549 O O . ASP A 1 70 ? -9.475 -2.226 -13.086 1.00 86.88 70 ASP A O 1
ATOM 553 N N . ASP A 1 71 ? -10.996 -2.780 -14.642 1.00 84.50 71 ASP A N 1
ATOM 554 C CA . ASP A 1 71 ? -12.191 -2.281 -13.930 1.00 84.50 71 ASP A CA 1
ATOM 555 C C . ASP A 1 71 ? -12.377 -2.853 -12.512 1.00 84.50 71 ASP A C 1
ATOM 557 O O . ASP A 1 71 ? -13.260 -2.433 -11.760 1.00 84.50 71 ASP A O 1
ATOM 561 N N . ARG A 1 72 ? -11.596 -3.864 -12.123 1.00 83.56 72 ARG A N 1
ATOM 562 C CA . ARG A 1 72 ? -11.597 -4.409 -10.764 1.00 83.56 72 ARG A CA 1
ATOM 563 C C . ARG A 1 72 ? -10.639 -3.660 -9.847 1.00 83.56 72 ARG A C 1
ATOM 565 O O . ARG A 1 72 ? -10.704 -3.892 -8.645 1.00 83.56 72 ARG A O 1
ATOM 572 N N . VAL A 1 73 ? -9.761 -2.804 -10.357 1.00 81.06 73 VAL A N 1
ATOM 573 C CA . VAL A 1 73 ? -8.710 -2.116 -9.605 1.00 81.06 73 VAL A CA 1
ATOM 574 C C . VAL A 1 73 ? -9.035 -0.632 -9.538 1.00 81.06 73 VAL A C 1
ATOM 576 O O . VAL A 1 73 ? -9.196 0.032 -10.551 1.00 81.06 73 VAL A O 1
ATOM 579 N N . PHE A 1 74 ? -9.111 -0.088 -8.326 1.00 83.06 74 PHE A N 1
ATOM 580 C CA . PHE A 1 74 ? -9.372 1.336 -8.134 1.00 83.06 74 PHE A CA 1
ATOM 581 C C . PHE A 1 74 ? -8.335 1.942 -7.205 1.00 83.06 74 PHE A C 1
ATOM 583 O O . PHE A 1 74 ? -8.063 1.409 -6.126 1.00 83.06 74 PHE A O 1
ATOM 590 N N . PHE A 1 75 ? -7.797 3.090 -7.595 1.00 84.12 75 PHE A N 1
ATOM 591 C CA . PHE A 1 75 ? -6.994 3.901 -6.696 1.00 84.12 75 PHE A CA 1
ATOM 592 C C . PHE A 1 75 ? -7.898 4.566 -5.649 1.00 84.12 75 PHE A C 1
ATOM 594 O O . PHE A 1 75 ? -8.949 5.113 -5.987 1.00 84.12 75 PHE A O 1
ATOM 601 N N . LEU A 1 76 ? -7.503 4.502 -4.380 1.00 87.38 76 LEU A N 1
ATOM 602 C CA . LEU A 1 76 ? -8.129 5.244 -3.294 1.00 87.38 76 LEU A CA 1
ATOM 603 C C . LEU A 1 76 ? -7.182 6.322 -2.799 1.00 87.38 76 LEU A C 1
ATOM 605 O O . LEU A 1 76 ? -6.041 6.047 -2.424 1.00 87.38 76 LEU A O 1
ATOM 609 N N . GLU A 1 77 ? -7.711 7.537 -2.744 1.00 87.88 77 GLU A N 1
ATOM 610 C CA . GLU A 1 77 ? -7.065 8.641 -2.053 1.00 87.88 77 GLU A CA 1
ATOM 611 C C . GLU A 1 77 ? -6.949 8.356 -0.552 1.00 87.88 77 GLU A C 1
ATOM 613 O O . GLU A 1 77 ? -7.681 7.537 0.017 1.00 87.88 77 GLU A O 1
ATOM 618 N N . GLU A 1 78 ? -6.006 9.040 0.092 1.00 86.62 78 GLU A N 1
ATOM 619 C CA . GLU A 1 78 ? -5.818 8.923 1.531 1.00 86.62 78 GLU A CA 1
ATOM 620 C C . GLU A 1 78 ? -7.083 9.378 2.275 1.00 86.62 78 G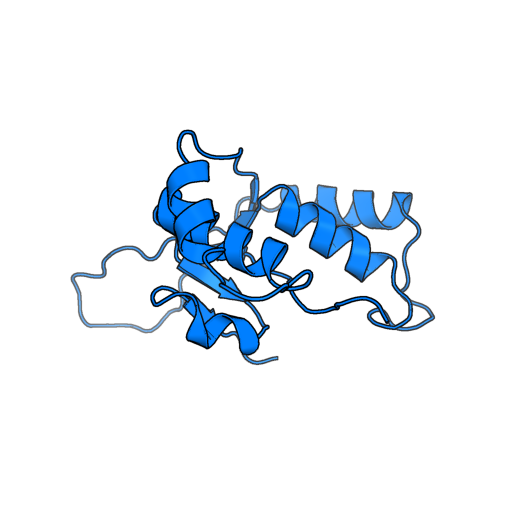LU A C 1
ATOM 622 O O . GLU A 1 78 ? -7.550 10.502 2.064 1.00 86.62 78 GLU A O 1
ATOM 627 N N . PRO A 1 79 ? -7.670 8.527 3.138 1.00 87.00 79 PRO A N 1
ATOM 628 C CA . PRO A 1 79 ? -8.912 8.871 3.800 1.00 87.00 79 PRO A CA 1
ATOM 629 C C . PRO A 1 79 ? -8.699 10.000 4.815 1.00 87.00 79 PRO A C 1
ATOM 631 O O . PRO A 1 79 ? -7.705 9.999 5.555 1.00 87.00 79 PRO A O 1
ATOM 634 N N . PRO A 1 80 ? -9.667 10.925 4.949 1.00 85.12 80 PRO A N 1
ATOM 635 C CA . PRO A 1 80 ? -9.646 11.870 6.051 1.00 85.12 80 PRO A CA 1
ATOM 636 C C . PRO A 1 80 ? -9.694 11.093 7.372 1.00 85.12 80 PRO A C 1
ATOM 638 O O . PRO A 1 80 ? -10.443 10.126 7.512 1.00 85.12 80 PRO A O 1
ATOM 641 N N . ASN A 1 81 ? -8.919 11.536 8.363 1.00 89.44 81 ASN A N 1
ATOM 642 C CA . ASN A 1 81 ? -8.780 10.888 9.675 1.00 89.44 81 ASN A CA 1
ATOM 643 C C . ASN A 1 81 ? -7.988 9.565 9.692 1.00 89.44 81 ASN A C 1
ATOM 645 O O . ASN A 1 81 ? -8.175 8.758 10.604 1.00 89.44 81 ASN A O 1
ATOM 649 N N . LEU A 1 82 ? -7.061 9.353 8.752 1.00 92.75 82 LEU A N 1
ATOM 650 C CA . LEU A 1 82 ? -6.102 8.246 8.838 1.00 92.75 82 LEU A CA 1
ATOM 651 C C . LEU A 1 82 ? -5.193 8.350 10.075 1.00 92.75 82 LEU A C 1
ATOM 653 O O . LEU A 1 82 ? -4.908 7.353 10.739 1.00 92.75 82 LEU A O 1
ATOM 657 N N . GLU A 1 83 ? -4.729 9.563 10.388 1.00 94.69 83 GLU A N 1
ATOM 658 C CA . GLU A 1 83 ? -3.659 9.791 11.365 1.00 94.69 83 GLU A CA 1
ATOM 659 C C . GLU A 1 83 ? -3.933 9.179 12.758 1.00 94.69 83 GLU A C 1
ATOM 661 O O . GLU A 1 83 ? -3.042 8.504 13.281 1.00 94.69 83 GLU A O 1
ATOM 666 N N . PRO A 1 84 ? -5.127 9.312 13.375 1.00 95.12 84 PRO A N 1
ATOM 667 C CA . PRO A 1 84 ? -5.417 8.670 14.660 1.00 95.12 84 PRO A CA 1
ATOM 668 C C . PRO A 1 84 ? -5.268 7.141 14.635 1.00 95.12 84 PRO A C 1
ATOM 670 O O . PRO A 1 84 ? -4.706 6.551 15.565 1.00 95.12 84 PRO A O 1
ATOM 673 N N . ARG A 1 85 ? -5.736 6.486 13.562 1.00 93.75 85 ARG A N 1
ATOM 674 C CA . ARG A 1 85 ? -5.566 5.037 13.382 1.00 93.75 85 ARG A CA 1
ATOM 675 C C . ARG A 1 85 ? -4.106 4.698 13.145 1.00 93.75 85 ARG A C 1
ATOM 677 O O . ARG A 1 85 ? -3.585 3.797 13.795 1.00 93.75 85 ARG A O 1
ATOM 684 N N . PHE A 1 86 ? -3.418 5.468 12.308 1.00 94.44 86 PHE A N 1
ATOM 685 C CA . PHE A 1 86 ? -2.004 5.256 12.029 1.00 94.44 86 PHE A CA 1
ATOM 686 C C . PHE A 1 86 ? -1.149 5.330 13.296 1.00 94.44 86 PHE A C 1
ATOM 688 O O . PHE A 1 86 ? -0.387 4.403 13.563 1.00 94.44 86 PHE A O 1
ATOM 695 N N . ARG A 1 87 ? -1.371 6.340 14.148 1.00 95.25 87 ARG A N 1
ATOM 696 C CA . ARG A 1 87 ? -0.716 6.459 15.461 1.00 95.25 87 ARG A CA 1
ATOM 697 C C . ARG A 1 87 ? -0.964 5.250 16.357 1.00 95.25 87 ARG A C 1
ATOM 699 O O . ARG A 1 87 ? -0.061 4.855 17.085 1.00 95.25 87 ARG A O 1
ATOM 706 N N . THR A 1 88 ? -2.162 4.669 16.304 1.00 94.12 88 THR A N 1
ATOM 707 C CA . THR A 1 88 ? -2.512 3.468 17.078 1.00 94.12 88 THR A CA 1
ATOM 708 C C . THR A 1 88 ? -1.717 2.254 16.593 1.00 94.12 88 THR A C 1
ATOM 710 O O . THR A 1 88 ? -1.130 1.540 17.405 1.00 94.12 88 THR A O 1
ATOM 713 N N . PHE A 1 89 ? -1.630 2.048 15.276 1.00 92.00 89 PHE A N 1
ATOM 714 C CA . PHE A 1 89 ? -0.873 0.938 14.690 1.00 92.00 89 PHE A CA 1
ATOM 715 C C . PHE A 1 89 ? 0.645 1.085 14.847 1.00 92.00 89 PHE A C 1
ATOM 717 O O . PHE A 1 89 ? 1.339 0.088 15.053 1.00 92.00 89 PHE A O 1
ATOM 724 N N . SER A 1 90 ? 1.160 2.316 14.808 1.00 93.62 90 SER A N 1
ATOM 725 C CA . SER A 1 90 ? 2.586 2.623 14.945 1.00 93.62 90 SER A CA 1
ATOM 726 C C . SER A 1 90 ? 3.027 2.884 16.393 1.00 93.62 90 SER A C 1
ATOM 728 O O . SER A 1 90 ? 4.104 3.438 16.623 1.00 93.62 90 SER A O 1
ATOM 730 N N . HIS A 1 91 ? 2.206 2.541 17.391 1.00 93.12 91 HIS A N 1
ATOM 731 C CA . HIS A 1 91 ? 2.500 2.812 18.798 1.00 93.12 91 HIS A CA 1
ATOM 732 C C . HIS A 1 91 ? 3.482 1.779 19.381 1.00 93.12 91 HIS A C 1
ATOM 734 O O . HIS A 1 91 ? 3.102 0.837 20.079 1.00 93.12 91 HIS A O 1
ATOM 740 N N . GLN A 1 92 ? 4.771 1.951 19.084 1.00 89.12 92 GLN A N 1
ATOM 741 C CA . GLN A 1 92 ? 5.865 1.129 19.608 1.00 89.12 92 GLN A CA 1
ATOM 742 C C . GLN A 1 92 ? 6.767 1.953 20.534 1.00 89.12 92 GLN A C 1
ATOM 744 O O . GLN A 1 92 ? 7.165 3.064 20.201 1.00 89.12 92 GLN A O 1
ATOM 749 N N . GLN A 1 93 ? 7.156 1.382 21.678 1.00 90.00 93 GLN A N 1
ATOM 750 C CA . GLN A 1 93 ? 8.092 2.027 22.619 1.00 90.00 93 GLN A CA 1
ATOM 751 C C . GLN A 1 93 ? 9.557 1.993 22.150 1.00 90.00 93 GLN A C 1
ATOM 753 O O . GLN A 1 93 ? 10.416 2.659 22.720 1.00 90.00 93 GLN A O 1
ATOM 758 N N . ARG A 1 94 ? 9.862 1.201 21.116 1.00 92.25 94 ARG A N 1
ATOM 759 C CA . ARG A 1 94 ? 11.206 1.040 20.544 1.00 92.25 94 ARG A CA 1
ATOM 760 C C . ARG A 1 94 ? 11.248 1.554 19.111 1.00 92.25 94 ARG A C 1
ATOM 762 O O . ARG A 1 94 ? 10.245 1.503 18.405 1.00 92.25 94 ARG A O 1
ATOM 769 N N . ALA A 1 95 ? 12.437 1.941 18.651 1.00 90.31 95 ALA A N 1
ATOM 770 C CA . ALA A 1 95 ? 12.655 2.271 17.247 1.00 90.31 95 ALA A CA 1
ATOM 771 C C . ALA A 1 95 ? 12.312 1.068 16.347 1.00 90.31 95 ALA A C 1
ATOM 773 O O . ALA A 1 95 ? 12.872 -0.023 16.493 1.00 90.31 95 ALA A O 1
ATOM 774 N N . ALA A 1 96 ? 11.388 1.278 15.410 1.00 88.25 96 ALA A N 1
ATOM 775 C CA . ALA A 1 96 ? 10.907 0.258 14.484 1.00 88.25 96 ALA A CA 1
ATOM 776 C C . ALA A 1 96 ? 10.790 0.837 13.058 1.00 88.25 96 ALA A C 1
ATOM 778 O O . ALA A 1 96 ? 9.698 0.938 12.515 1.00 88.25 96 ALA A O 1
ATOM 779 N N . PRO A 1 97 ? 11.906 1.226 12.412 1.00 85.06 97 PRO A N 1
ATOM 780 C CA . PRO A 1 97 ? 11.872 1.944 11.131 1.00 85.06 97 PRO A CA 1
ATOM 781 C C . PRO A 1 97 ? 11.231 1.151 9.982 1.00 85.06 97 PRO A C 1
ATOM 783 O O . PRO A 1 97 ? 10.789 1.741 9.006 1.00 85.06 97 PRO A O 1
ATOM 786 N N . LYS A 1 98 ? 11.177 -0.182 10.090 1.00 82.81 98 LYS A N 1
ATOM 787 C CA . LYS A 1 98 ? 10.539 -1.063 9.101 1.00 82.81 98 LYS A CA 1
ATOM 788 C C . LYS A 1 98 ? 9.025 -1.203 9.299 1.00 82.81 98 LYS A C 1
ATOM 790 O O . LYS A 1 98 ? 8.372 -1.780 8.447 1.00 82.81 98 LYS A O 1
ATOM 795 N N . ASP A 1 99 ? 8.494 -0.708 10.414 1.00 87.94 99 ASP A N 1
ATOM 796 C CA . ASP A 1 99 ? 7.099 -0.893 10.824 1.00 87.94 99 ASP A CA 1
ATOM 797 C C . ASP A 1 99 ? 6.150 0.150 10.224 1.00 87.94 99 ASP A C 1
ATOM 799 O O . ASP A 1 99 ? 4.946 -0.072 10.169 1.00 87.94 99 ASP A O 1
ATOM 803 N N . TRP A 1 100 ? 6.686 1.291 9.778 1.00 90.31 100 TRP A N 1
ATOM 804 C CA . TRP A 1 100 ? 5.886 2.433 9.337 1.00 90.31 100 TRP A CA 1
ATOM 805 C C . TRP A 1 100 ? 4.945 2.093 8.180 1.00 90.31 100 TRP A C 1
ATOM 807 O O . TRP A 1 100 ? 3.753 2.362 8.295 1.00 90.31 100 TRP A O 1
ATOM 817 N N . SER A 1 101 ? 5.442 1.461 7.112 1.00 87.06 101 SER A N 1
ATOM 818 C CA . SER A 1 101 ? 4.612 1.077 5.959 1.00 87.06 101 SER A CA 1
ATOM 819 C C . SER A 1 101 ? 3.545 0.049 6.340 1.00 87.06 101 SER A C 1
ATOM 821 O O . SER A 1 101 ? 2.375 0.211 6.005 1.00 87.06 101 SER A O 1
ATOM 823 N N . ASP A 1 102 ? 3.909 -0.965 7.126 1.00 87.81 102 ASP A N 1
ATOM 824 C CA . ASP A 1 102 ? 2.971 -2.000 7.574 1.00 87.81 102 ASP A CA 1
ATOM 825 C C . ASP A 1 102 ? 1.846 -1.416 8.439 1.00 87.81 102 ASP A C 1
ATOM 827 O O . ASP A 1 102 ? 0.668 -1.745 8.272 1.00 87.81 102 ASP A O 1
ATOM 831 N N . SER A 1 103 ? 2.203 -0.514 9.354 1.00 91.62 103 SER A N 1
ATOM 832 C CA . SER A 1 103 ? 1.257 0.197 10.212 1.00 91.62 103 SER A CA 1
ATOM 833 C C . SER A 1 103 ? 0.381 1.175 9.426 1.00 91.62 103 SER A C 1
ATOM 835 O O . SER A 1 103 ? -0.804 1.294 9.733 1.00 91.62 103 SER A O 1
ATOM 837 N N . TYR A 1 104 ? 0.922 1.821 8.389 1.00 91.31 104 TYR A N 1
ATOM 838 C CA . TYR A 1 104 ? 0.158 2.683 7.486 1.00 91.31 104 TYR A CA 1
ATOM 839 C C . TYR A 1 104 ? -0.896 1.879 6.723 1.00 91.31 104 TYR A C 1
ATOM 841 O O . TYR A 1 104 ? -2.067 2.241 6.739 1.00 91.31 104 TYR A O 1
ATOM 849 N N . LEU A 1 105 ? -0.514 0.748 6.123 1.00 89.25 105 LEU A N 1
ATOM 850 C CA . LEU A 1 105 ? -1.429 -0.105 5.359 1.00 89.25 105 LEU A CA 1
ATOM 851 C C . LEU A 1 105 ? -2.560 -0.674 6.225 1.00 89.25 105 LEU A C 1
ATOM 853 O O . LEU A 1 105 ? -3.717 -0.678 5.800 1.00 89.25 105 LEU A O 1
ATOM 857 N N . CYS A 1 106 ? -2.248 -1.106 7.452 1.00 90.75 106 CYS A N 1
ATOM 858 C CA . CYS A 1 106 ? -3.269 -1.563 8.398 1.00 90.75 106 CYS A CA 1
ATOM 859 C C . CYS A 1 106 ? -4.224 -0.427 8.786 1.00 90.75 106 CYS A C 1
ATOM 861 O O . CYS A 1 106 ? -5.441 -0.608 8.756 1.00 90.75 106 CYS A O 1
ATOM 863 N N . ALA A 1 107 ? -3.683 0.753 9.098 1.00 92.56 107 ALA A N 1
ATOM 864 C CA . ALA A 1 107 ? -4.483 1.919 9.444 1.00 92.56 107 ALA A CA 1
ATOM 865 C C . ALA A 1 107 ? -5.364 2.384 8.284 1.00 92.56 107 ALA A C 1
ATOM 867 O O . ALA A 1 107 ? -6.523 2.728 8.505 1.00 92.56 107 ALA A O 1
ATOM 868 N N . PHE A 1 108 ? -4.837 2.370 7.059 1.00 91.00 108 PHE A N 1
ATOM 869 C CA . PHE A 1 108 ? -5.566 2.731 5.852 1.00 91.00 108 PHE A CA 1
ATOM 870 C C . PHE A 1 108 ? -6.771 1.813 5.681 1.00 91.00 108 PHE A C 1
ATOM 872 O O . PHE A 1 108 ? -7.902 2.295 5.667 1.00 91.00 108 PHE A O 1
ATOM 879 N N . ALA A 1 109 ? -6.539 0.498 5.641 1.00 89.94 109 ALA A N 1
ATOM 880 C CA . ALA A 1 109 ? -7.596 -0.491 5.469 1.00 89.94 109 ALA A CA 1
ATOM 881 C C . ALA A 1 109 ? -8.661 -0.408 6.572 1.00 89.94 109 ALA A C 1
ATOM 883 O O . ALA A 1 109 ? -9.849 -0.392 6.255 1.00 89.94 109 ALA A O 1
ATOM 884 N N . GLU A 1 110 ? -8.261 -0.248 7.839 1.00 90.56 110 GLU A N 1
ATOM 885 C CA . GLU A 1 110 ? -9.218 -0.077 8.939 1.00 90.56 110 GLU A CA 1
ATOM 886 C C . GLU A 1 110 ? -10.016 1.232 8.817 1.00 90.56 110 GLU A C 1
ATOM 888 O O . GLU A 1 110 ? -11.219 1.245 9.072 1.00 90.56 110 GLU A O 1
ATOM 893 N N . THR A 1 111 ? -9.384 2.327 8.382 1.00 91.31 111 THR A N 1
ATOM 894 C CA . THR A 1 111 ? -10.044 3.638 8.242 1.00 91.31 111 THR A CA 1
ATOM 895 C C . THR A 1 111 ? -11.103 3.631 7.139 1.00 91.31 111 THR A C 1
ATOM 897 O O . THR A 1 111 ? -12.166 4.222 7.318 1.00 91.31 111 THR A O 1
ATOM 900 N N . VAL A 1 112 ? -10.849 2.944 6.019 1.00 88.19 112 VAL A N 1
ATOM 901 C CA . VAL A 1 112 ? -11.816 2.827 4.909 1.00 88.19 112 VAL A CA 1
ATOM 902 C C . VAL A 1 112 ? -12.719 1.591 4.995 1.00 88.19 112 VAL A C 1
ATOM 904 O O . VAL A 1 112 ? -13.529 1.368 4.097 1.00 88.19 112 VAL A O 1
ATOM 907 N N . GLY A 1 113 ? -12.610 0.789 6.060 1.00 86.75 113 GLY A N 1
ATOM 908 C CA . GLY A 1 113 ? -13.436 -0.405 6.264 1.00 86.75 113 GLY A CA 1
ATOM 909 C C . GLY A 1 113 ? -13.203 -1.505 5.222 1.00 86.75 113 GLY A C 1
ATOM 910 O O . GLY A 1 113 ? -14.153 -2.164 4.798 1.00 86.75 113 GLY A O 1
ATOM 911 N N . LEU A 1 114 ? -11.959 -1.679 4.774 1.00 86.00 114 LEU A N 1
ATOM 912 C CA . LEU A 1 114 ? -11.565 -2.718 3.824 1.00 86.00 114 LEU A CA 1
ATOM 913 C C . LEU A 1 114 ? -10.743 -3.813 4.504 1.00 86.00 114 LEU A C 1
ATOM 915 O O . LEU A 1 114 ? -10.032 -3.565 5.476 1.00 86.00 114 LEU A O 1
ATOM 919 N N . GLN A 1 115 ? -10.785 -5.018 3.938 1.00 86.12 115 GLN A N 1
ATOM 920 C CA . GLN A 1 115 ? -9.912 -6.110 4.351 1.00 86.12 115 GLN A CA 1
ATOM 921 C C . GLN A 1 115 ? -8.555 -5.980 3.662 1.00 86.12 115 GLN A C 1
ATOM 923 O O . GLN A 1 115 ? -8.493 -5.831 2.441 1.00 86.12 115 GLN A O 1
ATOM 928 N N . LEU A 1 116 ? -7.470 -6.076 4.429 1.00 85.25 116 LEU A N 1
ATOM 929 C CA . LEU A 1 116 ? -6.115 -6.037 3.887 1.00 85.25 116 LEU A CA 1
ATOM 930 C C . LEU A 1 116 ? -5.743 -7.402 3.291 1.00 85.25 116 LEU A C 1
ATOM 932 O O . LEU A 1 116 ? -5.703 -8.393 4.009 1.00 85.25 116 LEU A O 1
ATOM 936 N N . VAL A 1 117 ? -5.439 -7.480 2.001 1.00 83.75 117 VAL A N 1
ATOM 937 C CA . VAL A 1 117 ? -4.980 -8.703 1.327 1.00 83.75 117 VAL A CA 1
ATOM 938 C C . VAL A 1 117 ? -3.490 -8.582 1.039 1.00 83.75 117 VAL A C 1
ATOM 940 O O . VAL A 1 117 ? -3.054 -7.636 0.385 1.00 83.75 117 VAL A O 1
ATOM 943 N N . THR A 1 118 ? -2.689 -9.525 1.529 1.00 81.75 118 THR A N 1
ATOM 944 C CA . THR A 1 118 ? -1.226 -9.463 1.408 1.00 81.75 118 THR A CA 1
ATOM 945 C C . THR A 1 118 ? -0.601 -10.849 1.283 1.00 81.75 118 THR A C 1
ATOM 947 O O . THR A 1 118 ? -1.165 -11.849 1.725 1.00 81.75 118 THR A O 1
ATOM 950 N N . PHE A 1 119 ? 0.595 -10.913 0.706 1.00 79.50 119 PHE A N 1
ATOM 951 C CA . PHE A 1 119 ? 1.447 -12.104 0.751 1.00 79.50 119 PHE A CA 1
ATOM 952 C C . PHE A 1 119 ? 2.381 -12.103 1.972 1.00 79.50 119 PHE A C 1
ATOM 954 O O . PHE A 1 119 ? 3.002 -13.128 2.275 1.00 79.50 119 PHE A O 1
ATOM 961 N N . ASP A 1 120 ? 2.497 -10.979 2.696 1.00 80.12 120 ASP A N 1
ATOM 962 C CA . ASP A 1 120 ? 3.383 -10.907 3.853 1.00 80.12 120 ASP A CA 1
ATOM 963 C C . ASP A 1 120 ? 2.725 -11.458 5.117 1.00 80.12 120 ASP A C 1
ATOM 965 O O . ASP A 1 120 ? 1.842 -10.862 5.735 1.00 80.12 120 ASP A O 1
ATOM 969 N N . ARG A 1 121 ? 3.237 -12.604 5.560 1.00 79.44 121 ARG A N 1
ATOM 970 C CA . ARG A 1 121 ? 2.820 -13.237 6.811 1.00 79.44 121 ARG A CA 1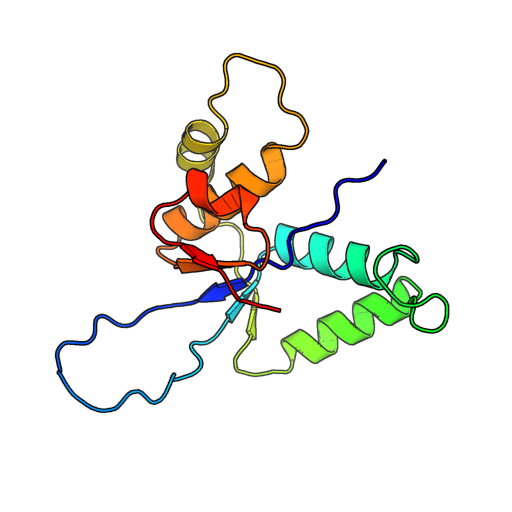
ATOM 971 C C . ARG A 1 121 ? 3.156 -12.394 8.040 1.00 79.44 121 ARG A C 1
ATOM 973 O O . ARG A 1 121 ? 2.514 -12.586 9.065 1.00 79.44 121 ARG A O 1
ATOM 980 N N . ALA A 1 122 ? 4.119 -11.472 7.968 1.00 79.56 122 ALA A N 1
ATOM 981 C CA . ALA A 1 122 ? 4.468 -10.621 9.106 1.00 79.56 122 ALA A CA 1
ATOM 982 C C . ALA A 1 122 ? 3.298 -9.718 9.549 1.00 79.56 122 ALA A C 1
ATOM 984 O O . ALA A 1 122 ? 3.132 -9.462 10.746 1.00 79.56 122 ALA A O 1
ATOM 985 N N . LEU A 1 123 ? 2.431 -9.319 8.610 1.00 81.94 123 LEU A N 1
ATOM 986 C CA . LEU A 1 123 ? 1.259 -8.481 8.873 1.00 81.94 123 LEU A CA 1
ATOM 987 C C . LEU A 1 123 ? 0.144 -9.212 9.643 1.00 81.94 123 LEU A C 1
ATOM 989 O O . LEU A 1 123 ? -0.725 -8.557 10.219 1.00 81.94 123 LEU A O 1
ATOM 993 N N . SER A 1 124 ? 0.184 -10.549 9.735 1.00 81.00 124 SER A N 1
ATOM 994 C CA . SER A 1 124 ? -0.861 -11.352 10.395 1.00 81.00 124 SER A CA 1
ATOM 995 C C . SER A 1 124 ? -1.064 -11.014 11.870 1.00 81.00 124 SER A C 1
ATOM 997 O O . SER A 1 124 ? -2.100 -11.325 12.446 1.00 81.00 124 SER A O 1
ATOM 999 N N . THR A 1 125 ? -0.043 -10.445 12.509 1.00 82.94 125 THR A N 1
ATOM 1000 C CA . THR A 1 125 ? -0.078 -10.093 13.933 1.00 82.94 125 THR A CA 1
ATOM 1001 C C . THR A 1 125 ? -0.597 -8.677 14.178 1.00 82.94 125 THR A C 1
ATOM 1003 O O . THR A 1 125 ? -0.860 -8.325 15.326 1.00 82.94 125 THR A O 1
ATOM 1006 N N . LYS A 1 126 ? -0.756 -7.866 13.121 1.00 82.81 126 LYS A N 1
ATOM 1007 C CA . LYS A 1 126 ? -1.096 -6.441 13.218 1.00 82.81 126 LYS A CA 1
ATOM 1008 C C . LYS A 1 126 ? -2.582 -6.160 13.063 1.00 82.81 126 LYS A C 1
ATOM 1010 O O . LYS A 1 126 ? -3.130 -5.428 13.877 1.00 82.81 126 LYS A O 1
ATOM 1015 N N . SER A 1 127 ? -3.233 -6.728 12.050 1.00 82.31 127 SER A N 1
ATOM 1016 C CA . SER A 1 127 ? -4.659 -6.502 11.791 1.00 82.31 127 SER A CA 1
ATOM 1017 C C . SER A 1 127 ? -5.457 -7.791 11.941 1.00 82.31 127 SER A C 1
ATOM 1019 O O . SER A 1 127 ? -4.991 -8.871 11.581 1.00 82.31 127 SER A O 1
ATOM 1021 N N . ARG A 1 128 ? -6.677 -7.668 12.471 1.00 77.19 128 ARG A N 1
ATOM 1022 C CA . ARG A 1 128 ? -7.638 -8.779 12.555 1.00 77.19 128 ARG A CA 1
ATOM 1023 C C . ARG A 1 128 ? -8.377 -9.006 11.241 1.00 77.19 128 ARG A C 1
ATOM 1025 O O . ARG A 1 128 ? -8.878 -10.104 11.029 1.00 77.19 128 ARG A O 1
ATOM 1032 N N . ASP A 1 129 ? -8.441 -7.983 10.393 1.00 82.50 129 ASP A N 1
ATOM 1033 C CA . ASP A 1 129 ? -9.164 -8.018 9.126 1.00 82.50 129 ASP A CA 1
ATOM 1034 C C . ASP A 1 129 ? -8.166 -8.078 7.965 1.00 82.50 129 ASP A C 1
ATOM 1036 O O . ASP A 1 129 ? -7.921 -7.111 7.236 1.00 82.50 129 ASP A O 1
ATOM 1040 N N . LEU A 1 130 ? -7.498 -9.232 7.880 1.00 83.44 130 LEU A N 1
ATOM 1041 C CA . LEU A 1 130 ? -6.410 -9.492 6.948 1.00 83.44 130 LEU A CA 1
ATOM 1042 C C . LEU A 1 130 ? -6.545 -10.877 6.310 1.00 83.44 130 LEU A C 1
ATOM 1044 O O . LEU A 1 130 ? -6.769 -11.873 6.998 1.00 83.44 130 LEU A O 1
ATOM 1048 N N . LEU A 1 131 ? -6.343 -10.941 4.995 1.00 82.94 131 LEU A N 1
ATOM 1049 C CA . LEU A 1 131 ? -6.278 -12.169 4.212 1.00 82.94 131 LEU A CA 1
ATOM 1050 C C . LEU A 1 131 ? -4.847 -12.392 3.711 1.00 82.94 131 LEU A C 1
ATOM 1052 O O . LEU A 1 131 ? -4.311 -11.586 2.951 1.00 82.94 131 LEU A O 1
ATOM 1056 N N . ILE A 1 132 ? -4.241 -13.511 4.111 1.00 81.19 132 ILE A N 1
ATOM 1057 C CA . ILE A 1 132 ? -2.944 -13.940 3.576 1.00 81.19 132 ILE A CA 1
ATOM 1058 C C . ILE A 1 132 ? -3.180 -14.797 2.342 1.00 81.19 132 ILE A C 1
ATOM 1060 O O . ILE A 1 132 ? -3.801 -15.857 2.437 1.00 81.19 132 ILE A O 1
ATOM 1064 N N . LEU A 1 133 ? -2.632 -14.374 1.208 1.00 75.88 133 LEU A N 1
ATOM 1065 C CA . LEU A 1 133 ? -2.592 -15.199 0.008 1.00 75.88 133 LEU A CA 1
ATOM 1066 C C . LEU A 1 133 ? -1.394 -16.153 0.068 1.00 75.88 133 LEU A C 1
ATOM 1068 O O . LEU A 1 133 ? -0.283 -15.768 0.440 1.00 75.88 133 LEU A O 1
ATOM 1072 N N . ALA A 1 134 ? -1.631 -17.419 -0.273 1.00 71.62 134 ALA A N 1
ATOM 1073 C CA . ALA A 1 134 ? -0.549 -18.362 -0.522 1.00 71.62 134 ALA A CA 1
ATOM 1074 C C . ALA A 1 134 ? 0.043 -18.090 -1.921 1.00 71.62 134 ALA A C 1
ATOM 1076 O O . ALA A 1 134 ? -0.735 -17.783 -2.827 1.00 71.62 134 ALA A O 1
ATOM 1077 N N . PRO A 1 135 ? 1.378 -18.148 -2.082 1.00 55.28 135 PRO A N 1
ATOM 1078 C CA . PRO A 1 135 ? 2.031 -18.022 -3.383 1.00 55.28 135 PRO A CA 1
ATOM 1079 C C . PRO A 1 135 ? 1.720 -19.201 -4.310 1.00 55.28 135 PRO A C 1
ATOM 1081 O O . PRO A 1 135 ? 1.439 -20.309 -3.790 1.00 55.28 135 PRO A O 1
#

Radius of gyration: 16.04 Å; chains: 1; bounding box: 46×34×41 Å